Protein AF-A0A1H4ERL5-F1 (afdb_monomer_lite)

Secondary structure (DSSP, 8-state):
-HHHHHHHHHHHHHHHHTS-TTTTT-TT-SPPSSSSPPPPHHHHHHHHHHHHHTT---HHHHHTT-

pLDDT: mean 85.6, std 7.08, range [59.56, 93.88]

Foldseek 3Di:
DVVVLVVVLVVLLVVLVPDPCVVVPDPQCDFDPDDDRDPHVSVVSSLVVSCVVVVNPDPVVSVVVD

Sequence (66 aa):
MRKTFLVMSRLIDLFVDILPIDELGFKHVKLQSEGRPPYNPATLLKLYLYGYKHSIRSSRKLEHFL

Organism: NCBI:txid371601

Structure (mmCIF, N/CA/C/O backbone):
data_AF-A0A1H4ERL5-F1
#
_entry.id   AF-A0A1H4ERL5-F1
#
loop_
_atom_site.group_PDB
_atom_site.id
_atom_site.type_symbol
_atom_site.label_atom_id
_atom_site.label_alt_id
_atom_site.label_comp_id
_atom_site.label_asym_id
_atom_site.label_entity_id
_atom_site.label_seq_id
_atom_site.pdbx_PDB_ins_code
_atom_site.Cartn_x
_atom_site.Cart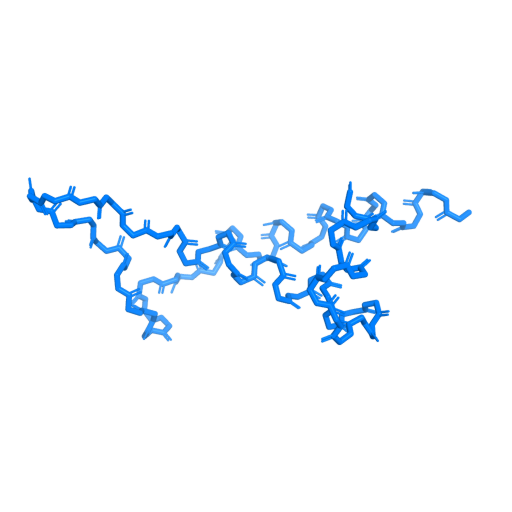n_y
_atom_site.Cartn_z
_atom_site.occupancy
_atom_site.B_iso_or_equiv
_atom_site.auth_seq_id
_atom_site.auth_comp_id
_atom_site.auth_asym_id
_atom_site.auth_atom_id
_atom_site.pdbx_PDB_model_num
ATOM 1 N N . MET A 1 1 ? 6.859 1.788 -24.584 1.00 59.56 1 MET A N 1
ATOM 2 C CA . MET A 1 1 ? 7.153 1.757 -23.130 1.00 59.56 1 MET A CA 1
ATOM 3 C C . MET A 1 1 ? 6.021 2.290 -22.239 1.00 59.56 1 MET A C 1
ATOM 5 O O . MET A 1 1 ? 5.667 1.594 -21.300 1.00 59.56 1 MET A O 1
ATOM 9 N N . ARG A 1 2 ? 5.386 3.445 -22.520 1.00 69.88 2 ARG A N 1
ATOM 10 C CA . ARG A 1 2 ? 4.316 4.013 -21.656 1.00 69.88 2 ARG A CA 1
ATOM 11 C C . ARG A 1 2 ? 3.047 3.145 -21.505 1.00 69.88 2 ARG A C 1
ATOM 13 O O . ARG A 1 2 ? 2.449 3.120 -20.437 1.00 69.88 2 ARG A O 1
ATOM 20 N N . LYS A 1 3 ? 2.661 2.389 -22.545 1.00 73.81 3 LYS A N 1
ATOM 21 C CA . LYS A 1 3 ? 1.485 1.490 -22.514 1.00 73.81 3 LYS A CA 1
ATOM 22 C C . LYS A 1 3 ? 1.617 0.372 -21.475 1.00 73.81 3 LYS A C 1
ATOM 24 O O . LYS A 1 3 ? 0.691 0.145 -20.710 1.00 73.81 3 LYS A O 1
ATOM 29 N N . THR A 1 4 ? 2.775 -0.284 -21.411 1.00 78.06 4 THR A N 1
ATOM 30 C CA . THR A 1 4 ? 3.030 -1.377 -20.461 1.00 78.06 4 THR A CA 1
ATOM 31 C C . THR A 1 4 ? 2.925 -0.900 -19.015 1.00 78.06 4 THR A C 1
ATOM 33 O O . THR A 1 4 ? 2.375 -1.605 -18.181 1.00 78.06 4 THR A O 1
ATOM 36 N N . PHE A 1 5 ? 3.388 0.317 -18.719 1.00 81.44 5 PHE A N 1
ATOM 37 C CA . PHE A 1 5 ? 3.280 0.902 -17.383 1.00 81.44 5 PHE A CA 1
ATOM 38 C C . PHE A 1 5 ? 1.820 1.106 -16.949 1.00 81.44 5 PHE A C 1
ATOM 40 O O . PHE A 1 5 ? 1.426 0.633 -15.887 1.00 81.44 5 PHE A O 1
ATOM 47 N N . LEU A 1 6 ? 0.997 1.726 -17.800 1.00 83.25 6 LEU A N 1
ATOM 48 C CA . LEU A 1 6 ? -0.421 1.970 -17.503 1.00 83.25 6 LEU A CA 1
ATOM 49 C C . LEU A 1 6 ? -1.222 0.671 -17.341 1.00 83.25 6 LEU A C 1
ATOM 51 O O . LEU A 1 6 ? -2.087 0.585 -16.474 1.00 83.25 6 LEU A O 1
ATOM 55 N N . VAL A 1 7 ? -0.927 -0.350 -18.149 1.00 87.88 7 VAL A N 1
ATOM 56 C CA . VAL A 1 7 ? -1.577 -1.666 -18.029 1.00 87.88 7 VAL A CA 1
ATOM 57 C C . VAL A 1 7 ? -1.218 -2.325 -16.700 1.00 87.88 7 VAL A C 1
ATOM 59 O O . VAL A 1 7 ? -2.089 -2.838 -16.008 1.00 87.88 7 VAL A O 1
ATOM 62 N N . MET A 1 8 ? 0.054 -2.270 -16.313 1.00 86.12 8 MET A N 1
ATOM 63 C CA . MET A 1 8 ? 0.519 -2.860 -15.056 1.00 86.12 8 MET A CA 1
ATOM 64 C C . MET A 1 8 ? -0.016 -2.111 -13.842 1.00 86.12 8 MET A C 1
ATOM 66 O O . MET A 1 8 ? -0.325 -2.729 -12.833 1.00 86.12 8 MET A O 1
ATOM 70 N N . SER A 1 9 ? -0.171 -0.796 -13.973 1.00 86.69 9 SER A N 1
ATOM 71 C CA . SER A 1 9 ? -0.814 0.040 -12.974 1.00 86.69 9 SER A CA 1
ATOM 72 C C . SER A 1 9 ? -2.246 -0.418 -12.698 1.00 86.69 9 SER A C 1
ATOM 74 O O . SER A 1 9 ? -2.600 -0.758 -11.574 1.00 86.69 9 SER A O 1
ATOM 76 N N . ARG A 1 10 ? -3.039 -0.566 -13.757 1.00 91.50 10 ARG A N 1
ATOM 77 C CA . ARG A 1 10 ? -4.413 -1.064 -13.637 1.00 91.50 10 ARG A CA 1
ATOM 78 C C . ARG A 1 10 ? -4.499 -2.495 -13.116 1.00 91.50 10 ARG A C 1
ATOM 80 O O . ARG A 1 10 ? -5.427 -2.811 -12.386 1.00 91.50 10 ARG A O 1
ATOM 87 N N . LEU A 1 11 ? -3.535 -3.346 -13.466 1.00 92.69 11 LEU A N 1
ATOM 88 C CA . LEU A 1 11 ? -3.474 -4.714 -12.956 1.00 92.69 11 LEU A CA 1
ATOM 89 C C . LEU A 1 11 ? -3.269 -4.741 -11.435 1.00 92.69 11 LEU A C 1
ATOM 91 O O . LEU A 1 11 ? -3.944 -5.497 -10.748 1.00 92.69 11 LEU A O 1
ATOM 95 N N . ILE A 1 12 ? -2.355 -3.914 -10.917 1.00 92.44 12 ILE A N 1
ATOM 96 C CA . ILE A 1 12 ? -2.100 -3.797 -9.474 1.00 92.44 12 ILE A CA 1
ATOM 97 C C . ILE A 1 12 ? -3.326 -3.217 -8.764 1.00 92.44 12 ILE A C 1
ATOM 99 O O . ILE A 1 12 ? -3.690 -3.697 -7.695 1.00 92.44 12 ILE A O 1
ATOM 103 N N . ASP A 1 13 ? -3.970 -2.214 -9.360 1.00 92.38 13 ASP A N 1
ATOM 104 C CA . ASP A 1 13 ? -5.180 -1.606 -8.809 1.00 92.38 13 ASP A CA 1
ATOM 105 C C . ASP A 1 13 ? -6.309 -2.632 -8.648 1.00 92.38 13 ASP A C 1
ATOM 107 O O . ASP A 1 13 ? -6.808 -2.807 -7.537 1.00 92.38 13 ASP A O 1
ATOM 111 N N . LEU A 1 14 ? -6.611 -3.379 -9.717 1.00 93.88 14 LEU A N 1
ATOM 112 C CA . LEU A 1 14 ? -7.626 -4.433 -9.716 1.00 93.88 14 LEU A CA 1
ATOM 113 C C . LEU A 1 14 ? -7.261 -5.579 -8.766 1.00 93.88 14 LEU A C 1
ATOM 115 O O . LEU A 1 14 ? -8.119 -6.089 -8.056 1.00 93.88 14 LEU A O 1
ATOM 119 N N . PHE A 1 15 ? -5.987 -5.976 -8.728 1.00 93.19 15 PHE A N 1
ATOM 120 C CA . PHE A 1 15 ? -5.515 -7.025 -7.826 1.00 93.19 15 PHE A CA 1
ATOM 121 C C . PHE A 1 15 ? -5.691 -6.643 -6.354 1.00 93.19 15 PHE A C 1
ATOM 123 O O . PHE A 1 15 ? -6.066 -7.484 -5.547 1.00 93.19 15 PHE A O 1
ATOM 130 N N . VAL A 1 16 ? -5.428 -5.387 -5.988 1.00 92.25 16 VAL A N 1
ATOM 131 C CA . VAL A 1 16 ? -5.613 -4.943 -4.601 1.00 92.25 16 VAL A CA 1
ATOM 132 C C . VAL A 1 16 ? -7.089 -4.742 -4.258 1.00 92.25 16 VAL A C 1
ATOM 134 O O . VAL A 1 16 ? -7.464 -4.967 -3.113 1.00 92.25 16 VAL A O 1
ATOM 137 N N . ASP A 1 17 ? -7.921 -4.360 -5.227 1.00 91.25 17 ASP A N 1
ATOM 138 C CA . ASP A 1 17 ? -9.366 -4.185 -5.031 1.00 91.25 17 ASP A CA 1
ATOM 139 C C . ASP A 1 17 ? -10.085 -5.498 -4.674 1.00 91.25 17 ASP A C 1
ATOM 141 O O . ASP A 1 17 ? -10.947 -5.516 -3.801 1.00 91.25 17 ASP A O 1
ATOM 145 N N . ILE A 1 18 ? -9.669 -6.620 -5.273 1.00 93.00 18 ILE A N 1
ATOM 146 C CA . ILE A 1 18 ? -10.267 -7.940 -5.004 1.00 93.00 18 ILE A CA 1
ATOM 147 C C . ILE A 1 18 ? -9.807 -8.585 -3.686 1.00 93.00 18 ILE A C 1
ATOM 149 O O . ILE A 1 18 ? -10.341 -9.624 -3.298 1.00 93.00 18 ILE A O 1
ATOM 153 N N . LEU A 1 19 ? -8.787 -8.037 -3.016 1.00 90.19 19 LEU A N 1
ATOM 154 C CA . LEU A 1 19 ? -8.227 -8.639 -1.806 1.00 90.19 19 LEU A CA 1
ATOM 155 C C . LEU A 1 19 ? -9.041 -8.245 -0.561 1.00 90.19 19 LEU A C 1
ATOM 157 O O . LEU A 1 19 ? -9.284 -7.056 -0.345 1.00 90.19 19 LEU A O 1
ATOM 161 N N . PRO A 1 20 ? -9.382 -9.196 0.331 1.00 87.75 20 PRO A N 1
ATOM 162 C CA . PRO A 1 20 ? -10.019 -8.882 1.607 1.00 87.75 20 PRO A CA 1
ATOM 163 C C . PRO A 1 20 ? -8.990 -8.289 2.587 1.00 87.75 20 PRO A C 1
ATOM 165 O O . PRO A 1 20 ? -8.443 -8.978 3.448 1.00 87.75 20 PRO A O 1
ATOM 168 N N . ILE A 1 21 ? -8.687 -6.992 2.442 1.00 85.31 21 ILE A N 1
ATOM 169 C CA . ILE A 1 21 ? -7.647 -6.283 3.220 1.00 85.31 21 ILE A CA 1
ATOM 170 C C . ILE A 1 21 ? -7.883 -6.367 4.740 1.00 85.31 21 ILE A C 1
ATOM 172 O O . ILE A 1 21 ? -6.918 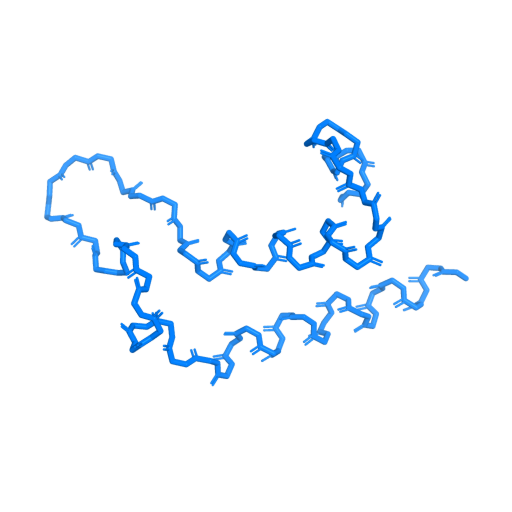-6.391 5.503 1.00 85.31 21 ILE A O 1
ATOM 176 N N . ASP A 1 22 ? -9.142 -6.454 5.176 1.00 81.50 22 ASP A N 1
ATOM 177 C CA . ASP A 1 22 ? -9.524 -6.625 6.587 1.00 81.50 22 ASP A CA 1
ATOM 178 C C . ASP A 1 22 ? -9.072 -7.984 7.154 1.00 81.50 22 ASP A C 1
ATOM 180 O O . ASP A 1 22 ? -8.556 -8.056 8.268 1.00 81.50 22 ASP A O 1
ATOM 184 N N . GLU A 1 23 ? -9.161 -9.051 6.355 1.00 85.44 23 GLU A N 1
ATOM 185 C CA . GLU A 1 23 ? -8.829 -10.423 6.768 1.00 85.44 23 GLU A CA 1
ATOM 186 C C . GLU A 1 23 ? -7.331 -10.738 6.650 1.00 85.44 23 GLU A C 1
ATOM 188 O O . GLU A 1 23 ? -6.807 -11.616 7.334 1.00 85.44 23 GLU A O 1
ATOM 193 N N . LEU A 1 24 ? -6.609 -9.981 5.822 1.00 84.50 24 LEU A N 1
ATOM 194 C CA . LEU A 1 24 ? -5.162 -10.107 5.608 1.00 84.50 24 LEU A CA 1
ATOM 195 C C . LEU A 1 24 ? -4.311 -9.633 6.803 1.00 84.50 24 LEU A C 1
ATOM 197 O O . LEU A 1 24 ? -3.081 -9.661 6.737 1.00 84.50 24 LEU A O 1
ATOM 201 N N . GLY A 1 25 ? -4.942 -9.185 7.892 1.00 81.44 25 GLY A N 1
ATOM 202 C CA . GLY A 1 25 ? -4.250 -8.749 9.105 1.00 81.44 25 GLY A CA 1
ATOM 203 C C . GLY A 1 25 ? -3.609 -7.363 8.990 1.00 81.44 25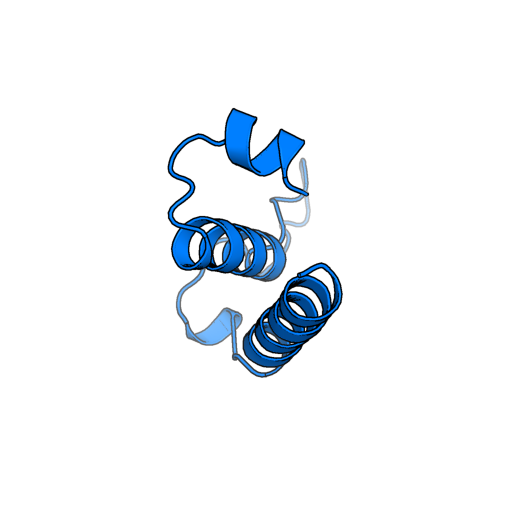 GLY A C 1
ATOM 204 O O . GLY A 1 25 ? -2.732 -7.020 9.791 1.00 81.44 25 GLY A O 1
ATOM 205 N N . PHE A 1 26 ? -4.027 -6.545 8.015 1.00 82.62 26 PHE A N 1
ATOM 206 C CA . PHE A 1 26 ? -3.607 -5.147 7.959 1.00 82.62 26 PHE A CA 1
ATOM 207 C C . PHE A 1 26 ? -4.138 -4.391 9.182 1.00 82.62 26 PHE A C 1
ATOM 209 O O . PHE A 1 26 ? -5.295 -4.507 9.577 1.00 82.62 26 PHE A O 1
ATOM 216 N N . LYS A 1 27 ? -3.277 -3.580 9.799 1.00 75.00 27 LYS A N 1
ATOM 217 C CA . LYS A 1 27 ? -3.669 -2.709 10.913 1.00 75.00 27 LYS A CA 1
ATOM 218 C C . LYS A 1 27 ? -4.304 -1.434 10.366 1.00 75.00 27 LYS A C 1
ATOM 220 O O . LYS A 1 27 ? -3.878 -0.935 9.328 1.00 75.00 27 LYS A O 1
ATOM 225 N N . HIS A 1 28 ? -5.254 -0.875 11.114 1.00 74.81 28 HIS A N 1
ATOM 226 C CA . HIS A 1 28 ? -5.912 0.402 10.803 1.00 74.81 28 HIS A CA 1
ATOM 227 C C . HIS A 1 28 ? -6.827 0.393 9.565 1.00 74.81 28 HIS A C 1
ATOM 229 O O . HIS A 1 28 ? -7.032 1.431 8.940 1.00 74.81 28 HIS A O 1
ATOM 235 N N . VAL A 1 29 ? -7.400 -0.764 9.220 1.00 72.00 29 VAL A N 1
ATOM 236 C CA . VAL A 1 29 ? -8.443 -0.867 8.180 1.00 72.00 29 VAL A CA 1
ATOM 237 C C . VAL A 1 29 ? -9.713 -0.132 8.619 1.00 72.00 29 VAL A C 1
ATOM 239 O O . VAL A 1 29 ? -10.347 0.557 7.825 1.00 72.00 29 VAL A O 1
ATOM 242 N N . LYS A 1 30 ? -10.046 -0.210 9.913 1.00 72.94 30 LYS A N 1
ATOM 243 C CA . LYS A 1 30 ? -11.124 0.570 10.526 1.00 72.94 30 LYS A CA 1
ATOM 244 C C . LYS A 1 30 ? -10.582 1.909 11.016 1.00 72.94 30 LYS A C 1
ATOM 246 O O . LYS A 1 30 ? -9.634 1.953 11.802 1.00 72.94 30 LYS A O 1
ATOM 251 N N . LEU A 1 31 ? -11.198 2.990 10.543 1.00 75.75 31 LEU A N 1
ATOM 252 C CA . LEU A 1 31 ? -10.926 4.337 11.030 1.00 75.75 31 LEU A CA 1
ATOM 253 C C . LEU A 1 31 ? -11.316 4.440 12.504 1.00 75.75 31 LEU A C 1
ATOM 255 O O . LEU A 1 31 ? -12.348 3.916 12.920 1.00 75.75 31 LEU A O 1
ATOM 259 N N . GLN A 1 32 ? -10.479 5.114 13.287 1.00 74.75 32 GLN A N 1
ATOM 260 C CA . GLN A 1 32 ? -10.843 5.473 14.652 1.00 74.75 32 GLN A CA 1
ATOM 261 C C . GLN A 1 32 ? -11.792 6.674 14.634 1.00 74.75 32 GLN A C 1
ATOM 263 O O . GLN A 1 32 ? -11.723 7.504 13.728 1.00 74.75 32 GLN A O 1
ATOM 268 N N . SER A 1 33 ? -12.677 6.751 15.631 1.00 74.38 33 SER A N 1
ATOM 269 C CA . SER A 1 33 ? -13.678 7.820 15.740 1.00 74.38 33 SER A CA 1
ATOM 270 C C . SER A 1 33 ? -13.068 9.202 15.989 1.00 74.38 33 SER A C 1
ATOM 272 O O . SER A 1 33 ? -13.723 10.208 15.736 1.00 74.38 33 SER A O 1
ATOM 274 N N . GLU A 1 34 ? -11.827 9.265 16.474 1.00 80.12 34 GLU A N 1
ATOM 275 C CA . GLU A 1 34 ? -11.154 10.502 16.863 1.00 80.12 34 GLU A CA 1
ATOM 276 C C . GLU A 1 34 ? -9.706 10.527 16.348 1.00 80.12 34 GLU A C 1
ATOM 278 O O . GLU A 1 34 ? -9.043 9.494 16.238 1.00 80.12 34 GLU A O 1
ATOM 283 N N . GLY A 1 35 ? -9.201 11.727 16.048 1.00 82.12 35 GLY A N 1
ATOM 284 C CA . GLY A 1 35 ? -7.825 11.948 15.597 1.00 82.12 35 GLY A CA 1
ATOM 285 C C . GLY A 1 35 ? -7.638 11.958 14.075 1.00 82.12 35 GLY A C 1
ATOM 286 O O . GLY A 1 35 ? -8.589 12.041 13.297 1.00 82.12 35 GLY A O 1
ATOM 287 N N . ARG A 1 36 ? -6.370 11.941 13.633 1.00 79.50 36 ARG A N 1
ATOM 288 C CA . ARG A 1 36 ? -6.035 11.953 12.202 1.00 79.50 36 ARG A CA 1
ATOM 289 C C . ARG A 1 36 ? -6.294 10.567 11.608 1.00 79.50 36 ARG A C 1
ATOM 291 O O . ARG A 1 36 ? -5.710 9.603 12.109 1.00 79.50 36 ARG A O 1
ATOM 298 N N . PRO A 1 37 ? -7.081 10.454 10.524 1.00 82.69 37 PRO A N 1
ATOM 299 C CA . PRO A 1 37 ? -7.304 9.172 9.882 1.00 82.69 37 PRO A CA 1
ATOM 300 C C . PRO A 1 37 ? -5.963 8.576 9.416 1.00 82.69 37 PRO A C 1
ATOM 302 O O . PRO A 1 37 ? -5.137 9.297 8.840 1.00 82.69 37 PRO A O 1
ATOM 305 N N . PRO A 1 38 ? -5.717 7.282 9.672 1.00 85.56 38 PRO A N 1
ATOM 306 C CA . PRO A 1 38 ? -4.528 6.598 9.187 1.00 85.56 38 PRO A CA 1
ATOM 307 C C . PRO A 1 38 ? -4.551 6.504 7.656 1.00 85.56 38 PRO A C 1
ATOM 309 O O . PRO A 1 38 ? -5.599 6.608 7.016 1.00 85.56 38 PRO A O 1
ATOM 312 N N . TYR A 1 39 ? -3.381 6.300 7.050 1.00 87.00 39 TYR A N 1
ATOM 313 C CA . TYR A 1 39 ? -3.300 6.042 5.614 1.00 87.00 39 TYR A CA 1
ATOM 314 C C . TYR A 1 39 ? -4.070 4.769 5.254 1.00 87.00 39 TYR A C 1
ATOM 316 O O . TYR A 1 39 ? -3.987 3.770 5.967 1.00 87.00 39 TYR A O 1
ATOM 324 N N . ASN A 1 40 ? -4.773 4.791 4.119 1.00 87.69 40 ASN A N 1
ATOM 325 C CA . ASN A 1 40 ? -5.523 3.630 3.654 1.00 87.69 40 ASN A CA 1
ATOM 326 C C . ASN A 1 40 ? -4.557 2.456 3.361 1.00 87.69 40 ASN A C 1
ATOM 328 O O . ASN A 1 40 ? -3.679 2.602 2.499 1.00 87.69 40 ASN A O 1
ATOM 332 N N . PRO A 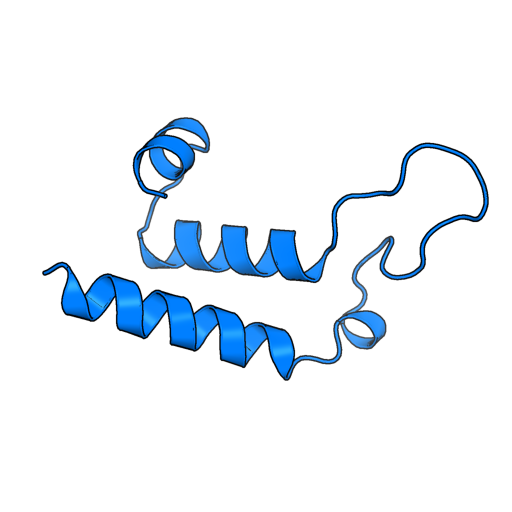1 41 ? -4.708 1.297 4.032 1.00 89.50 41 PRO A N 1
ATOM 333 C CA . PRO A 1 41 ? -3.817 0.153 3.850 1.00 89.50 41 PRO A CA 1
ATOM 334 C C . PRO A 1 41 ? -3.819 -0.381 2.413 1.00 89.50 41 PRO A C 1
ATOM 336 O O . PRO A 1 41 ? -2.762 -0.764 1.912 1.00 89.50 41 PRO A O 1
ATOM 339 N N . ALA A 1 42 ? -4.955 -0.323 1.709 1.00 90.50 42 ALA A N 1
ATOM 340 C CA . ALA A 1 42 ? -5.034 -0.719 0.303 1.00 90.50 42 ALA A CA 1
ATOM 341 C C . ALA A 1 42 ? -4.158 0.182 -0.584 1.00 90.50 42 ALA A C 1
ATOM 343 O O . ALA A 1 42 ? -3.419 -0.296 -1.443 1.00 90.50 42 ALA A O 1
ATOM 344 N N . THR A 1 43 ? -4.177 1.495 -0.343 1.00 90.69 43 THR A N 1
ATOM 345 C CA . THR A 1 43 ? -3.346 2.457 -1.082 1.00 90.69 43 THR A CA 1
ATOM 346 C C . THR A 1 43 ? -1.859 2.243 -0.808 1.00 90.69 43 THR A C 1
ATOM 348 O O . THR A 1 43 ? -1.050 2.278 -1.736 1.00 90.69 43 THR A O 1
ATOM 351 N N . LEU A 1 44 ? -1.490 1.971 0.448 1.00 90.81 44 LEU A N 1
ATOM 352 C CA . LEU A 1 44 ? -0.108 1.648 0.812 1.00 90.81 44 LEU A CA 1
ATOM 353 C C . LEU A 1 44 ? 0.373 0.355 0.139 1.00 90.81 44 LEU A C 1
ATOM 355 O O . LEU A 1 44 ? 1.496 0.312 -0.365 1.00 90.81 44 LEU A O 1
ATOM 359 N N . LEU A 1 45 ? -0.479 -0.673 0.079 1.00 91.81 45 LEU A N 1
ATOM 360 C CA . LEU A 1 45 ? -0.166 -1.930 -0.597 1.00 91.81 45 LEU A CA 1
ATOM 361 C C . LEU A 1 45 ? 0.027 -1.730 -2.104 1.00 91.81 45 LEU A C 1
ATOM 363 O O . LEU A 1 45 ? 1.013 -2.224 -2.654 1.00 91.81 45 LEU A O 1
ATOM 367 N N . LYS A 1 46 ? -0.856 -0.960 -2.758 1.00 92.62 46 LYS A N 1
ATOM 368 C CA . LYS A 1 46 ? -0.696 -0.580 -4.171 1.00 92.62 46 LYS A CA 1
ATOM 369 C C . LYS A 1 46 ? 0.683 0.044 -4.376 1.00 92.62 46 LYS A C 1
ATOM 371 O O . LYS A 1 46 ? 1.475 -0.483 -5.155 1.00 92.62 46 LYS A O 1
ATOM 376 N N . LEU A 1 47 ? 1.011 1.097 -3.620 1.00 91.81 47 LEU A N 1
ATOM 377 C CA . LEU A 1 47 ? 2.292 1.809 -3.715 1.00 91.81 47 LEU A CA 1
ATOM 378 C C . LEU A 1 47 ? 3.505 0.876 -3.545 1.00 91.81 47 LEU A C 1
ATOM 380 O O . LEU A 1 47 ? 4.466 0.960 -4.314 1.00 91.81 47 LEU A O 1
ATOM 384 N N . TYR A 1 48 ? 3.446 -0.036 -2.573 1.00 90.88 48 TYR A N 1
ATOM 385 C CA . TYR A 1 48 ? 4.501 -1.018 -2.333 1.00 90.88 48 TYR A CA 1
ATOM 386 C C . TYR A 1 48 ? 4.694 -1.961 -3.528 1.00 90.88 48 TYR A C 1
ATOM 388 O O . TYR A 1 48 ? 5.823 -2.169 -3.977 1.00 90.88 48 TYR A O 1
ATOM 396 N N . LEU A 1 49 ? 3.600 -2.483 -4.089 1.00 92.31 49 LEU A N 1
ATOM 397 C CA . LEU A 1 49 ? 3.628 -3.356 -5.265 1.00 92.31 49 LEU A CA 1
ATOM 398 C C . LEU A 1 49 ? 4.178 -2.634 -6.504 1.00 92.31 49 LEU A C 1
ATOM 400 O O . LEU A 1 49 ? 4.964 -3.227 -7.249 1.00 92.31 49 LEU A O 1
ATOM 404 N N . TYR A 1 50 ? 3.846 -1.352 -6.700 1.00 91.19 50 TYR A N 1
ATOM 405 C CA . TYR A 1 50 ? 4.450 -0.536 -7.762 1.00 91.19 50 TYR A CA 1
ATOM 406 C C . TYR A 1 50 ? 5.963 -0.413 -7.599 1.00 91.19 50 TYR A C 1
ATOM 408 O O . TYR A 1 50 ? 6.707 -0.699 -8.540 1.00 91.19 50 TYR A O 1
ATOM 416 N N . GLY A 1 51 ? 6.429 -0.009 -6.416 1.00 91.31 51 GLY A N 1
ATOM 417 C CA . GLY A 1 51 ? 7.859 0.142 -6.148 1.00 91.31 51 GLY A CA 1
ATOM 418 C C . GLY A 1 51 ? 8.616 -1.173 -6.318 1.00 91.31 51 GLY A C 1
ATOM 419 O O . GLY A 1 51 ? 9.653 -1.209 -6.985 1.00 91.31 51 GLY A O 1
ATOM 420 N N . TYR A 1 52 ? 8.056 -2.268 -5.799 1.00 91.88 52 TYR A N 1
ATOM 421 C CA . TYR A 1 52 ? 8.641 -3.601 -5.907 1.00 91.88 52 TYR A CA 1
ATOM 422 C C . TYR A 1 52 ? 8.764 -4.061 -7.362 1.00 91.88 52 TYR A C 1
ATOM 424 O O . TYR A 1 52 ? 9.848 -4.445 -7.798 1.00 91.88 52 TYR A O 1
ATOM 432 N N . LYS A 1 53 ? 7.688 -3.954 -8.148 1.00 90.12 53 LYS A N 1
ATOM 433 C CA . LYS A 1 53 ? 7.673 -4.395 -9.548 1.00 90.12 53 LYS A CA 1
ATOM 434 C C . LYS A 1 53 ? 8.648 -3.624 -10.441 1.00 90.12 53 LYS A C 1
ATOM 436 O O . LYS A 1 53 ? 9.124 -4.159 -11.440 1.00 90.12 53 LYS A O 1
ATOM 441 N N . HIS A 1 54 ? 8.931 -2.372 -10.098 1.00 89.81 54 HIS A N 1
ATOM 442 C CA . HIS A 1 54 ? 9.887 -1.536 -10.820 1.00 89.81 54 HIS A CA 1
ATOM 443 C C . HIS A 1 54 ? 11.297 -1.561 -10.205 1.00 89.81 54 HIS A C 1
ATOM 445 O O . HIS A 1 54 ? 12.169 -0.816 -10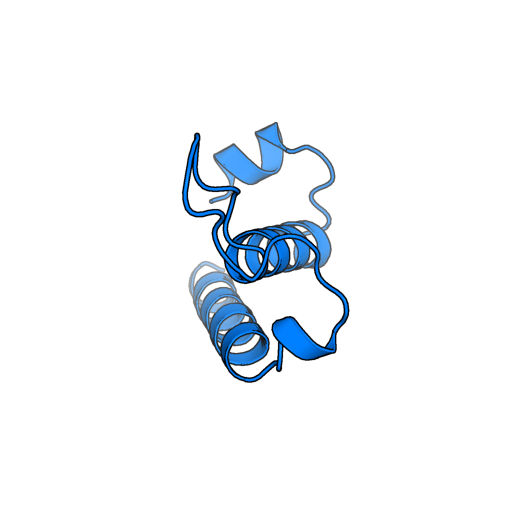.653 1.00 89.81 54 HIS A O 1
ATOM 451 N N . SER A 1 55 ? 11.537 -2.412 -9.198 1.00 90.81 55 SER A N 1
ATOM 452 C CA . SER A 1 55 ? 12.799 -2.498 -8.447 1.00 90.81 55 SER A CA 1
ATOM 453 C C . SER A 1 55 ? 13.258 -1.145 -7.882 1.00 90.81 55 SER A C 1
ATOM 455 O O . SER A 1 55 ? 14.454 -0.883 -7.722 1.00 90.81 55 SER A O 1
ATOM 457 N N . ILE A 1 56 ? 12.307 -0.260 -7.570 1.00 91.88 56 ILE A N 1
ATOM 458 C CA . ILE A 1 56 ? 12.565 1.067 -7.015 1.00 91.88 56 ILE A CA 1
ATOM 459 C C . ILE A 1 56 ? 12.579 0.953 -5.493 1.00 91.88 56 ILE A C 1
ATOM 461 O O . ILE A 1 56 ? 11.552 0.752 -4.853 1.00 91.88 56 ILE A O 1
ATOM 465 N N . ARG A 1 57 ? 13.770 1.092 -4.905 1.00 86.88 57 ARG A N 1
ATOM 466 C CA . ARG A 1 57 ? 13.987 0.968 -3.451 1.00 86.88 57 ARG A CA 1
ATOM 467 C C . ARG A 1 57 ? 13.936 2.304 -2.706 1.00 86.88 57 ARG A C 1
ATOM 469 O O . ARG A 1 57 ? 13.827 2.313 -1.489 1.00 86.88 57 ARG A O 1
ATOM 476 N N . SER A 1 58 ? 14.051 3.423 -3.424 1.00 89.81 58 SER A N 1
ATOM 477 C CA . SER A 1 58 ? 14.050 4.769 -2.845 1.00 89.81 58 SER A CA 1
ATOM 478 C C . SER A 1 58 ? 12.679 5.409 -2.994 1.00 89.81 58 SER A C 1
ATOM 480 O O . SER A 1 58 ? 12.196 5.555 -4.117 1.00 89.81 58 SER A O 1
ATOM 482 N N . SER A 1 59 ? 12.096 5.858 -1.882 1.00 86.50 59 SER A N 1
ATOM 483 C CA . SER A 1 59 ? 10.804 6.553 -1.882 1.00 86.50 59 SER A CA 1
ATOM 484 C C . SER A 1 59 ? 10.822 7.812 -2.755 1.00 86.50 59 SER A C 1
ATOM 486 O O . SER A 1 59 ? 9.871 8.050 -3.484 1.00 86.50 59 SER A O 1
ATOM 488 N N . ARG A 1 60 ? 11.935 8.563 -2.782 1.00 88.81 60 ARG A N 1
ATOM 489 C CA . ARG A 1 60 ? 12.103 9.731 -3.674 1.00 88.81 60 ARG A CA 1
ATOM 490 C C . ARG A 1 60 ? 12.120 9.351 -5.149 1.00 88.81 60 ARG A C 1
ATOM 492 O O . ARG A 1 60 ? 11.559 10.042 -5.988 1.00 88.81 60 ARG A O 1
ATOM 499 N N . LYS A 1 61 ? 12.773 8.235 -5.479 1.00 89.44 61 LYS A N 1
ATOM 500 C CA . LYS A 1 61 ? 12.802 7.741 -6.859 1.00 89.44 61 LYS A CA 1
ATOM 501 C C . LYS A 1 61 ? 11.432 7.211 -7.289 1.00 89.44 61 LYS A C 1
ATOM 503 O O . LYS A 1 61 ? 11.111 7.292 -8.466 1.00 89.44 61 LYS A O 1
ATOM 508 N N . LEU A 1 62 ? 10.649 6.684 -6.346 1.00 88.19 62 LEU A N 1
ATOM 509 C CA . LEU A 1 62 ? 9.271 6.259 -6.580 1.00 88.19 62 LEU A CA 1
ATOM 510 C C . LEU A 1 62 ? 8.350 7.465 -6.800 1.00 88.19 62 LEU A C 1
ATOM 512 O O . LEU A 1 62 ? 7.566 7.441 -7.736 1.00 88.19 62 LEU A O 1
ATOM 516 N N . GLU A 1 63 ? 8.504 8.525 -6.004 1.00 89.62 63 GLU A N 1
ATOM 517 C CA . GLU A 1 63 ? 7.783 9.796 -6.173 1.00 89.62 63 GLU A CA 1
ATOM 518 C C . GLU A 1 63 ? 8.009 10.410 -7.559 1.00 89.62 63 GLU A C 1
ATOM 520 O O . GLU A 1 63 ? 7.051 10.768 -8.220 1.00 89.62 63 GLU A O 1
ATOM 525 N N . HIS A 1 64 ? 9.254 10.462 -8.041 1.00 89.25 64 HIS A N 1
ATOM 526 C CA . HIS A 1 64 ? 9.565 10.965 -9.388 1.00 89.25 64 HIS A CA 1
ATOM 527 C C . HIS A 1 64 ? 9.039 10.086 -10.534 1.00 89.25 64 HIS A C 1
ATOM 529 O O . HIS A 1 64 ? 9.038 10.508 -11.690 1.00 89.25 64 HIS A O 1
ATOM 535 N N . PHE A 1 65 ? 8.727 8.826 -10.241 1.00 82.25 65 PHE A N 1
ATOM 536 C CA . PHE A 1 65 ? 8.310 7.846 -11.235 1.00 82.25 65 PHE A CA 1
ATOM 537 C C . PHE A 1 65 ? 6.784 7.762 -11.377 1.00 82.25 65 PHE A C 1
ATOM 539 O O . PHE A 1 65 ? 6.305 7.360 -12.441 1.00 82.25 65 PHE A O 1
ATOM 546 N N . LEU A 1 66 ? 6.055 8.106 -10.313 1.00 78.44 66 LEU A N 1
ATOM 547 C CA . LEU A 1 66 ? 4.595 8.207 -10.271 1.00 78.44 66 LEU A CA 1
ATOM 548 C C . LEU A 1 66 ? 4.116 9.516 -10.905 1.00 78.44 66 LEU A C 1
ATOM 550 O O . LEU A 1 66 ? 3.078 9.445 -11.601 1.00 78.44 66 LEU A O 1
#

InterPro domain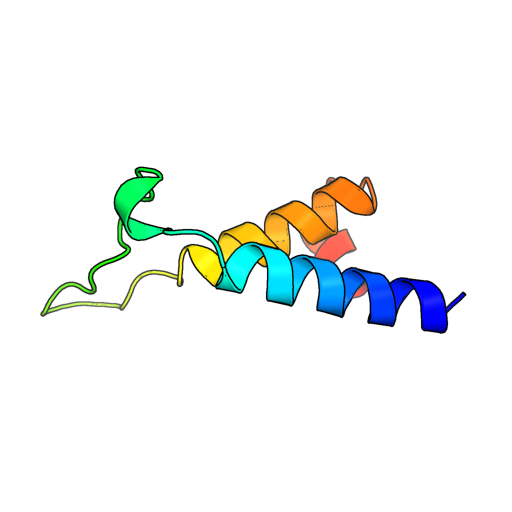s:
  IPR008490 Transposase InsH, N-terminal [PF05598] (10-64)

Radius of gyration: 13.84 Å; chains: 1; bounding box: 28×22×40 Å